Protein AF-A0A8T7M3X2-F1 (afdb_monomer_lite)

Radius of gyration: 18.72 Å; chains: 1; bounding box: 53×48×44 Å

Secondary structure (DSSP, 8-state):
----------------TTSS-TT-EEETTTTEEE-HHHHHHHHHTTTHHHH-SB-S--EEEE-TTT--EEEEEEETTEEEEE-TT-TT-S------------

Foldseek 3Di:
DDDDDDDDDDDDPDDPPDDPAVAWDADPVQREIDGDPRSVCLVVPVHCVAFNAWNDYWDWDQDPVPRDIWTWTHTPHFIATADPVPVPDGTDPRPPPPDPDD

Sequence (102 aa):
MSEAKRTAGHGAFNHFDNLYYPGAVYFPETGHNLRNSFKAYWEANGGLSIYGYPISEEFYEVNPDDGNNYVVQYFERARFEWHPENSGTPCLEMDCYVRRDG

Organism: NCBI:txid3003348

pLDDT: mean 71.7, std 22.45, range [32.69, 96.5]

Structure (mmCIF, N/CA/C/O backbone):
data_AF-A0A8T7M3X2-F1
#
_entry.id   AF-A0A8T7M3X2-F1
#
loop_
_atom_site.group_PDB
_atom_site.id
_atom_site.type_symbol
_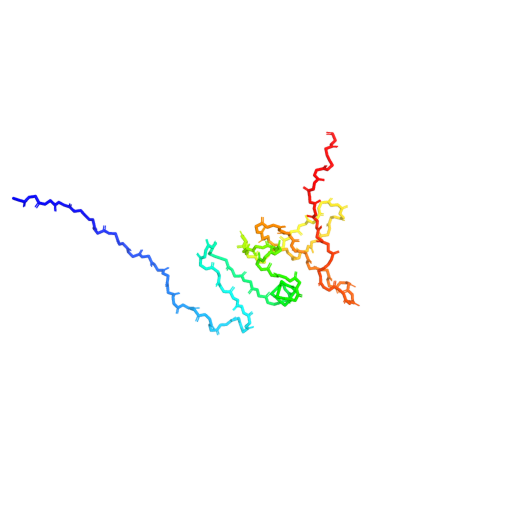atom_site.label_atom_id
_atom_site.label_alt_id
_atom_site.label_comp_id
_atom_site.label_asym_id
_atom_site.label_entity_id
_atom_site.label_seq_id
_atom_site.pdbx_PDB_ins_code
_atom_site.Cartn_x
_atom_site.Cartn_y
_atom_site.Cartn_z
_atom_site.occupancy
_atom_site.B_iso_or_equiv
_atom_site.auth_seq_id
_atom_site.auth_comp_id
_atom_site.auth_asym_id
_atom_site.auth_atom_id
_atom_site.pdbx_PDB_model_num
ATOM 1 N N . MET A 1 1 ? -27.745 35.397 31.113 1.00 38.09 1 MET A N 1
ATOM 2 C CA . MET A 1 1 ? -27.588 33.957 30.822 1.00 38.09 1 MET A CA 1
ATOM 3 C C . MET A 1 1 ? -26.617 33.899 29.647 1.00 38.09 1 MET A C 1
ATOM 5 O O . MET A 1 1 ? -26.964 34.445 28.612 1.00 38.09 1 MET A O 1
ATOM 9 N N . SER A 1 2 ? -25.301 33.767 29.878 1.00 32.97 2 SER A N 1
ATOM 10 C CA . SER A 1 2 ? -24.536 32.492 29.794 1.00 32.97 2 SER A CA 1
ATOM 11 C C . SER A 1 2 ? -24.947 31.687 28.541 1.00 32.97 2 SER A C 1
ATOM 13 O O . SER A 1 2 ? -26.133 31.465 28.345 1.00 32.97 2 SER A O 1
ATOM 15 N N . GLU A 1 3 ? -24.092 31.282 27.600 1.00 34.44 3 GLU A N 1
ATOM 16 C CA . GLU A 1 3 ? -22.631 31.207 27.490 1.00 34.44 3 GLU A CA 1
ATOM 17 C C . GLU A 1 3 ? -22.232 31.107 25.999 1.00 34.44 3 GLU A C 1
ATOM 19 O O . GLU A 1 3 ? -23.018 30.697 25.148 1.00 34.44 3 GLU A O 1
ATOM 24 N N . ALA A 1 4 ? -20.985 31.490 25.707 1.00 36.16 4 ALA A N 1
ATOM 25 C CA . ALA A 1 4 ? -20.268 31.300 24.442 1.00 36.16 4 ALA A CA 1
ATOM 26 C C . ALA A 1 4 ? -20.073 29.801 24.114 1.00 36.16 4 ALA A C 1
ATOM 28 O O . ALA A 1 4 ? -20.073 28.978 25.022 1.00 36.16 4 ALA A O 1
ATOM 29 N N . LYS A 1 5 ? -19.851 29.361 22.864 1.00 36.72 5 LYS A N 1
ATOM 30 C CA . LYS A 1 5 ? -18.549 29.192 22.146 1.00 36.72 5 LYS A CA 1
ATOM 31 C C . LYS A 1 5 ? -18.789 27.934 21.260 1.00 36.72 5 LYS A C 1
ATOM 33 O O . LYS A 1 5 ? -19.311 26.969 21.791 1.00 36.72 5 LYS A O 1
ATOM 38 N N . ARG A 1 6 ? -18.486 27.772 19.968 1.00 33.84 6 ARG A N 1
ATOM 39 C CA . ARG A 1 6 ? -17.473 28.298 19.044 1.00 33.84 6 ARG A CA 1
ATOM 40 C C . ARG A 1 6 ? -17.985 28.115 17.607 1.00 33.84 6 ARG A C 1
ATOM 42 O O . ARG A 1 6 ? -18.447 27.033 17.262 1.00 33.84 6 ARG A O 1
ATOM 49 N N . THR A 1 7 ? -17.775 29.117 16.765 1.00 44.28 7 THR A N 1
ATOM 50 C CA . THR A 1 7 ? -17.634 28.924 15.320 1.00 44.28 7 THR A CA 1
ATOM 51 C C . THR A 1 7 ? -16.205 28.453 15.050 1.00 44.28 7 THR A C 1
ATOM 53 O O . THR A 1 7 ? -15.250 29.135 15.413 1.00 44.28 7 THR A O 1
ATOM 56 N N . ALA A 1 8 ? -16.064 27.296 14.419 1.00 40.38 8 ALA A N 1
ATOM 57 C CA . ALA A 1 8 ? -14.941 26.907 13.571 1.00 40.38 8 ALA A CA 1
ATOM 58 C C . ALA A 1 8 ? -15.616 26.120 12.441 1.00 40.38 8 ALA A C 1
ATOM 60 O O . ALA A 1 8 ? -16.404 25.229 12.720 1.00 40.38 8 ALA A O 1
ATOM 61 N N . GLY A 1 9 ? -15.510 26.456 11.167 1.00 32.69 9 GLY A N 1
ATOM 62 C CA . GLY A 1 9 ? -14.399 27.035 10.431 1.00 32.69 9 GLY A CA 1
ATOM 63 C C . GLY A 1 9 ? -14.365 26.220 9.139 1.00 32.69 9 GLY A C 1
ATOM 64 O O . GLY A 1 9 ? -14.541 25.007 9.185 1.00 32.69 9 GLY A O 1
ATOM 65 N N . HIS A 1 10 ? -14.244 26.874 7.989 1.00 43.22 10 HIS A N 1
ATOM 66 C CA . HIS A 1 10 ? -14.134 26.198 6.699 1.00 43.22 10 HIS A CA 1
ATOM 67 C C . HIS A 1 10 ? -13.038 25.119 6.753 1.00 43.22 10 HIS A C 1
ATOM 69 O O . HIS A 1 10 ? -11.866 25.444 6.920 1.00 43.22 10 HIS A O 1
ATOM 75 N N . GLY A 1 11 ? -13.426 23.854 6.608 1.00 36.56 11 GLY A N 1
ATOM 76 C CA . GLY A 1 11 ? -12.533 22.722 6.396 1.00 36.56 11 GLY A CA 1
ATOM 77 C C . GLY A 1 11 ? -12.990 22.015 5.135 1.00 36.56 11 GLY A C 1
ATOM 78 O O . GLY A 1 11 ? -13.924 21.221 5.165 1.00 36.56 11 GLY A O 1
ATOM 79 N N . ALA A 1 12 ? -12.394 22.398 4.013 1.00 41.06 12 ALA A N 1
ATOM 80 C CA . ALA A 1 12 ? -12.618 21.789 2.720 1.00 41.06 12 ALA A CA 1
ATOM 81 C C . ALA A 1 12 ? -12.221 20.307 2.762 1.00 41.06 12 ALA A C 1
ATOM 83 O O . ALA A 1 12 ? -11.054 19.973 2.610 1.00 41.06 12 ALA A O 1
ATOM 84 N N . PHE A 1 13 ? -13.200 19.425 2.914 1.00 47.94 13 PHE A N 1
ATOM 85 C CA . PHE A 1 13 ? -13.084 18.033 2.493 1.00 47.94 13 PHE A CA 1
ATOM 86 C C . PHE A 1 13 ? -14.185 17.809 1.464 1.00 47.94 13 PHE A C 1
ATOM 88 O O . PHE A 1 13 ? -15.182 17.135 1.700 1.00 47.94 13 PHE A O 1
ATOM 95 N N . ASN A 1 14 ? -14.046 18.514 0.336 1.00 43.47 14 ASN A N 1
ATOM 96 C CA . ASN A 1 14 ? -14.822 18.229 -0.860 1.00 43.47 14 ASN A CA 1
ATOM 97 C C . ASN A 1 14 ? -14.577 16.761 -1.196 1.00 43.47 14 ASN A C 1
ATOM 99 O O . ASN A 1 14 ? -13.483 16.411 -1.629 1.00 43.47 14 ASN A O 1
ATOM 103 N N . HIS A 1 15 ? -15.550 15.909 -0.899 1.00 43.41 15 HIS A N 1
ATOM 104 C CA . HIS A 1 15 ? -16.453 15.263 -1.855 1.00 43.41 15 HIS A CA 1
ATOM 105 C C . HIS A 1 15 ? -15.994 15.198 -3.336 1.00 43.41 15 HIS A C 1
ATOM 107 O O . HIS A 1 15 ? -16.810 15.255 -4.248 1.00 43.41 15 HIS A O 1
ATOM 113 N N . PHE A 1 16 ? -14.694 15.047 -3.599 1.00 47.59 16 PHE A N 1
ATOM 114 C CA . PHE A 1 16 ? -14.155 14.404 -4.801 1.00 47.59 16 PHE A CA 1
ATOM 115 C C . PHE A 1 16 ? -14.001 12.899 -4.545 1.00 47.59 16 PHE A C 1
ATOM 117 O O . PHE A 1 16 ? -13.084 12.259 -5.058 1.00 47.59 16 PHE A O 1
ATOM 124 N N . ASP A 1 17 ? -14.900 12.344 -3.728 1.00 48.00 17 ASP A N 1
ATOM 125 C CA . ASP A 1 17 ? -15.080 10.917 -3.546 1.00 48.00 17 ASP A CA 1
ATOM 126 C C . ASP A 1 17 ? -15.169 10.249 -4.925 1.00 48.00 17 ASP A C 1
ATOM 128 O O . ASP A 1 17 ? -16.146 10.384 -5.660 1.00 48.00 17 ASP A O 1
ATOM 132 N N . ASN A 1 18 ? -14.137 9.476 -5.248 1.00 49.97 18 ASN A N 1
ATOM 133 C CA . ASN A 1 18 ? -14.265 8.283 -6.075 1.00 49.97 18 ASN A CA 1
ATOM 134 C C . ASN A 1 18 ? -14.467 8.428 -7.601 1.00 49.97 18 ASN A C 1
ATOM 136 O O . ASN A 1 18 ? -14.843 7.450 -8.244 1.00 49.97 18 ASN A O 1
ATOM 140 N N . LEU A 1 19 ? -14.182 9.576 -8.231 1.00 48.81 19 LEU A N 1
ATOM 141 C CA . LEU A 1 19 ? -14.370 9.727 -9.693 1.00 48.81 19 LEU A CA 1
ATOM 142 C C . LEU A 1 19 ? -13.118 9.552 -10.576 1.00 48.81 19 LEU A C 1
ATOM 144 O O . LEU A 1 19 ? -13.236 9.668 -11.794 1.00 48.81 19 LEU A O 1
ATOM 148 N N . TYR A 1 20 ? -11.935 9.233 -10.032 1.00 54.75 20 TYR A N 1
ATOM 149 C CA . TYR A 1 20 ? -10.756 8.990 -10.887 1.00 54.75 20 TYR A CA 1
ATOM 150 C C . TYR A 1 20 ? -9.694 8.035 -10.311 1.00 54.75 20 TYR A C 1
ATOM 152 O O . TYR A 1 20 ? -8.509 8.224 -10.531 1.00 54.75 20 TYR A O 1
ATOM 160 N N . TYR A 1 21 ? -10.092 6.989 -9.587 1.00 55.09 21 TYR A N 1
ATOM 161 C CA . TYR A 1 21 ? -9.257 5.786 -9.430 1.00 55.09 21 TYR A CA 1
ATOM 162 C C . TYR A 1 21 ? -10.182 4.567 -9.380 1.00 55.09 21 TYR A C 1
ATOM 164 O O . TYR A 1 21 ? -10.519 4.106 -8.288 1.00 55.09 21 TYR A O 1
ATOM 172 N N . PRO A 1 22 ? -10.668 4.070 -10.536 1.00 61.31 22 PRO A N 1
ATOM 173 C CA . PRO A 1 22 ? -11.488 2.865 -10.558 1.00 61.31 22 PRO A CA 1
ATOM 174 C C . PRO A 1 22 ? -10.736 1.735 -9.843 1.00 61.31 22 PRO A C 1
ATOM 176 O O . PRO A 1 22 ? -9.662 1.326 -10.274 1.00 61.31 22 PRO A O 1
ATOM 179 N N . GLY A 1 23 ? -11.289 1.270 -8.720 1.00 75.94 23 GLY A N 1
ATOM 180 C CA . GLY A 1 23 ? -10.694 0.213 -7.903 1.00 75.94 23 GLY A CA 1
ATOM 181 C C . GLY A 1 23 ? -9.921 0.668 -6.660 1.00 75.94 23 GLY A C 1
ATOM 182 O O . GLY A 1 23 ? -9.322 -0.193 -6.027 1.00 75.94 23 GLY A O 1
ATOM 183 N N . ALA A 1 24 ? -9.927 1.947 -6.273 1.00 86.19 24 ALA A N 1
ATOM 184 C CA . ALA A 1 24 ? -9.411 2.373 -4.965 1.00 86.19 24 ALA A CA 1
ATOM 185 C C . ALA A 1 24 ? -10.450 2.187 -3.839 1.00 86.19 24 ALA A C 1
ATOM 187 O O . ALA A 1 24 ? -11.651 2.355 -4.052 1.00 86.19 24 ALA A O 1
ATOM 188 N N . VAL A 1 25 ? -9.982 1.860 -2.633 1.00 90.88 25 VAL A N 1
ATOM 189 C CA . VAL A 1 25 ? -10.776 1.791 -1.396 1.00 90.88 25 VAL A CA 1
ATOM 190 C C . VAL A 1 25 ? -10.188 2.770 -0.392 1.00 90.88 25 VAL A C 1
ATOM 192 O O . VAL A 1 25 ? -8.995 2.712 -0.102 1.00 90.88 25 VAL A O 1
ATOM 195 N N . TYR A 1 26 ? -11.027 3.659 0.132 1.00 92.00 26 TYR A N 1
ATOM 196 C CA . TYR A 1 26 ? -10.658 4.600 1.184 1.00 92.00 26 TYR A CA 1
ATOM 197 C C . TYR A 1 26 ? -11.015 4.034 2.560 1.00 92.00 26 TYR A C 1
ATOM 199 O O . TYR A 1 26 ? -12.134 3.554 2.755 1.00 92.00 26 TYR A O 1
ATOM 207 N N . PHE A 1 27 ? -10.081 4.128 3.505 1.00 92.25 27 PHE A N 1
ATOM 208 C CA . PHE A 1 27 ? -10.255 3.693 4.888 1.00 92.25 27 PHE A CA 1
ATOM 209 C C . PHE A 1 27 ? -10.328 4.911 5.817 1.00 92.25 27 PHE A C 1
ATOM 211 O O . PHE A 1 27 ? -9.290 5.517 6.102 1.00 92.25 27 PHE A O 1
ATOM 218 N N . PRO A 1 28 ? -11.523 5.308 6.298 1.00 92.44 28 PRO A N 1
ATOM 219 C CA . PRO A 1 28 ? -11.668 6.466 7.181 1.00 92.44 28 PRO A CA 1
ATOM 220 C C . PRO A 1 28 ? -10.990 6.279 8.547 1.00 92.44 28 PRO A C 1
ATOM 222 O O . PRO A 1 28 ? -10.695 7.269 9.211 1.00 92.44 28 PRO A O 1
ATOM 225 N N . GLU A 1 29 ? -10.732 5.038 8.968 1.00 93.31 29 GLU A N 1
ATOM 226 C CA . GLU A 1 29 ? -10.063 4.700 10.229 1.00 93.31 29 GLU A CA 1
ATOM 227 C C . GLU A 1 29 ? -8.638 5.254 10.296 1.00 93.31 29 GLU A C 1
ATOM 229 O O . GLU A 1 29 ? -8.188 5.676 11.361 1.00 93.31 29 GLU A O 1
ATOM 234 N N . THR A 1 30 ? -7.939 5.264 9.161 1.00 95.38 30 THR A N 1
ATOM 235 C CA . THR A 1 30 ? -6.553 5.735 9.057 1.00 95.38 30 THR A CA 1
ATOM 236 C C . THR A 1 30 ? -6.402 6.926 8.116 1.00 95.38 30 THR A C 1
ATOM 238 O O . THR A 1 30 ? -5.381 7.605 8.146 1.00 95.38 30 THR A O 1
ATOM 241 N N . GLY A 1 31 ? -7.423 7.227 7.313 1.00 92.88 31 GLY A N 1
ATOM 242 C CA . GLY A 1 31 ? -7.411 8.324 6.354 1.00 92.88 31 GLY A CA 1
ATOM 243 C C . GLY A 1 31 ? -6.620 8.029 5.079 1.00 92.88 31 GLY A C 1
ATOM 244 O O . GLY A 1 31 ? -6.212 8.977 4.408 1.00 92.88 31 GLY A O 1
ATOM 245 N N . HIS A 1 32 ? -6.415 6.753 4.738 1.00 94.00 32 HIS A N 1
ATOM 246 C CA . HIS A 1 32 ? -5.572 6.325 3.617 1.00 94.00 32 HIS A CA 1
ATOM 247 C C . HIS A 1 32 ? -6.317 5.489 2.578 1.00 94.00 32 HIS A C 1
ATOM 249 O O . HIS A 1 32 ? -7.334 4.851 2.866 1.00 94.00 32 HIS A O 1
ATOM 255 N N . ASN A 1 33 ? -5.788 5.481 1.354 1.00 92.25 33 ASN A N 1
ATOM 256 C CA . ASN A 1 33 ? -6.337 4.724 0.236 1.00 92.25 33 ASN A CA 1
ATOM 257 C C . ASN A 1 33 ? -5.521 3.465 -0.052 1.00 92.25 33 ASN A C 1
ATOM 259 O O . ASN A 1 33 ? -4.298 3.458 0.035 1.00 92.25 33 ASN A O 1
ATOM 263 N N . LEU A 1 34 ? -6.202 2.414 -0.493 1.00 91.94 34 LEU A N 1
ATOM 264 C CA . LEU A 1 34 ? -5.597 1.200 -1.025 1.00 91.94 34 LEU A CA 1
ATOM 265 C C . LEU A 1 34 ? -6.109 0.962 -2.442 1.00 91.94 34 LEU A C 1
ATOM 267 O O . LEU A 1 34 ? -7.319 0.967 -2.674 1.00 91.94 34 LEU A O 1
ATOM 271 N N . ARG A 1 35 ? -5.210 0.752 -3.405 1.00 89.50 35 A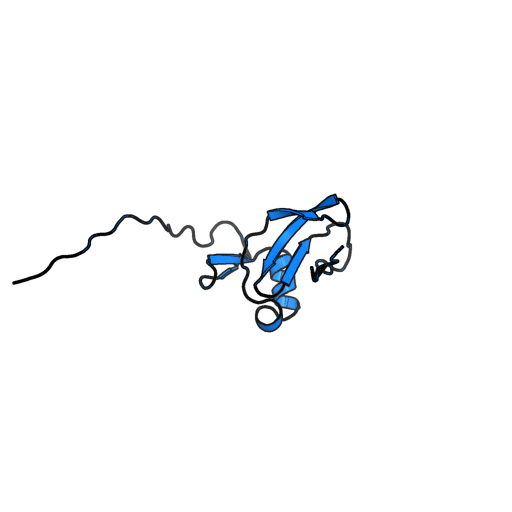RG A N 1
ATOM 272 C CA . ARG A 1 35 ? -5.574 0.653 -4.826 1.00 89.50 35 ARG A CA 1
ATOM 273 C C . ARG A 1 35 ? -4.683 -0.328 -5.589 1.00 89.50 35 ARG A C 1
ATOM 275 O O . ARG A 1 35 ? -3.782 -0.940 -5.023 1.00 89.50 35 ARG A O 1
ATOM 282 N N . ASN A 1 36 ? -4.983 -0.490 -6.879 1.00 85.00 36 ASN A N 1
ATOM 283 C CA . ASN A 1 36 ? -4.167 -1.226 -7.848 1.00 85.00 36 ASN A CA 1
ATOM 284 C C . ASN A 1 36 ? -3.770 -2.641 -7.370 1.00 85.00 36 ASN A C 1
ATOM 286 O O . ASN A 1 36 ? -4.572 -3.360 -6.767 1.00 85.00 36 ASN A O 1
ATOM 290 N N . SER A 1 37 ? -2.537 -3.055 -7.670 1.00 84.56 37 SER A N 1
ATOM 291 C CA . SER A 1 37 ? -1.999 -4.369 -7.328 1.00 84.56 37 SER A CA 1
ATOM 292 C C . SER A 1 37 ? -1.926 -4.609 -5.821 1.00 84.56 37 SER A C 1
ATOM 294 O O . SER A 1 37 ? -2.140 -5.736 -5.384 1.00 84.56 37 SER A O 1
ATOM 296 N N . PHE A 1 38 ? -1.685 -3.569 -5.018 1.00 87.44 38 PHE A N 1
ATOM 297 C CA . PHE A 1 38 ? -1.625 -3.696 -3.561 1.00 87.44 38 PHE A CA 1
ATOM 298 C C . PHE A 1 38 ? -2.985 -4.031 -2.967 1.00 87.44 38 PHE A C 1
ATOM 300 O O . PHE A 1 38 ? -3.075 -4.913 -2.117 1.00 87.44 38 PHE A O 1
ATOM 307 N N . LYS A 1 39 ? -4.061 -3.420 -3.475 1.00 89.19 39 LYS A N 1
ATOM 308 C CA . LYS A 1 39 ? -5.425 -3.820 -3.120 1.00 89.19 39 LYS A CA 1
ATOM 309 C C . LYS A 1 39 ? -5.700 -5.270 -3.497 1.00 89.19 39 LYS A C 1
ATOM 311 O O . LYS A 1 39 ? -6.163 -6.031 -2.654 1.00 89.19 39 LYS A O 1
ATOM 316 N N . ALA A 1 40 ? -5.415 -5.648 -4.744 1.00 86.50 40 ALA A N 1
ATOM 317 C CA . ALA A 1 40 ? -5.679 -7.003 -5.221 1.00 86.50 40 ALA A CA 1
ATOM 318 C C . ALA A 1 40 ? -4.943 -8.053 -4.372 1.00 86.50 40 ALA A C 1
ATOM 320 O O . ALA A 1 40 ? -5.529 -9.066 -3.995 1.00 86.50 40 ALA A O 1
ATOM 321 N N . TYR A 1 41 ? -3.685 -7.782 -4.014 1.00 86.44 41 TYR A N 1
ATOM 322 C CA . TYR A 1 41 ? -2.898 -8.656 -3.153 1.00 86.44 41 TYR A CA 1
ATOM 323 C C . TYR A 1 41 ? -3.421 -8.690 -1.712 1.00 86.44 41 TYR A C 1
ATOM 325 O O . TYR A 1 41 ? -3.593 -9.774 -1.154 1.00 86.44 41 TYR A O 1
ATOM 333 N N . TRP A 1 42 ? -3.724 -7.531 -1.122 1.00 90.19 42 TRP A N 1
ATOM 334 C CA . TRP A 1 42 ? -4.298 -7.432 0.222 1.00 90.19 42 TRP A CA 1
ATOM 335 C C . TRP A 1 42 ? -5.592 -8.246 0.321 1.00 90.19 42 TRP A C 1
ATOM 337 O O . TRP A 1 42 ? -5.724 -9.076 1.216 1.00 90.19 42 TRP A O 1
ATOM 347 N N . GLU A 1 43 ? -6.511 -8.084 -0.636 1.00 89.81 43 GLU A N 1
ATOM 348 C CA . GLU A 1 43 ? -7.787 -8.811 -0.675 1.00 89.81 43 GLU A CA 1
ATOM 349 C C . GLU A 1 43 ? -7.589 -10.323 -0.845 1.00 89.81 43 GLU A C 1
ATOM 351 O O . GLU A 1 43 ? -8.277 -11.109 -0.193 1.00 89.81 43 GLU A O 1
ATOM 356 N N . ALA A 1 44 ? -6.633 -10.741 -1.680 1.00 86.69 44 ALA A N 1
ATOM 357 C CA . ALA A 1 44 ? -6.368 -12.152 -1.948 1.00 86.69 44 ALA A CA 1
ATOM 358 C C . ALA A 1 44 ? -5.649 -12.884 -0.797 1.00 86.69 44 ALA A C 1
ATOM 360 O O . ALA A 1 44 ? -5.790 -14.100 -0.680 1.00 86.69 44 ALA A O 1
ATOM 361 N N . ASN A 1 45 ? -4.907 -12.174 0.063 1.00 85.25 45 ASN A N 1
ATOM 362 C CA . ASN A 1 45 ? -4.007 -12.777 1.059 1.00 85.25 45 ASN A CA 1
ATOM 363 C C . ASN A 1 45 ? -4.418 -12.501 2.521 1.00 85.25 45 ASN A C 1
ATOM 365 O O . ASN A 1 45 ? -3.585 -12.450 3.423 1.00 85.25 45 ASN A O 1
ATOM 369 N N . GLY A 1 46 ? -5.722 -12.347 2.775 1.00 88.44 46 GLY A N 1
ATOM 370 C CA . GLY A 1 46 ? -6.302 -12.264 4.128 1.00 88.44 46 GLY A CA 1
ATOM 371 C C . GLY A 1 46 ? -6.619 -10.850 4.626 1.00 88.44 46 GLY A C 1
ATOM 372 O O . GLY A 1 46 ? -7.263 -10.693 5.670 1.00 88.44 46 GLY A O 1
ATOM 373 N N . GLY A 1 47 ? -6.228 -9.830 3.864 1.00 92.25 47 GLY A N 1
ATOM 374 C CA . GLY A 1 47 ? -6.623 -8.439 4.040 1.00 92.25 47 GLY A CA 1
ATOM 375 C C . GLY A 1 47 ? -6.447 -7.919 5.458 1.00 92.25 47 GLY A C 1
ATOM 376 O O . GLY A 1 47 ? -5.382 -8.057 6.063 1.00 92.25 47 GLY A O 1
ATOM 377 N N . LEU A 1 48 ? -7.519 -7.337 5.998 1.00 93.19 48 LEU A N 1
ATOM 378 C CA . LEU A 1 48 ? -7.510 -6.632 7.280 1.00 93.19 48 LEU A CA 1
ATOM 379 C C . LEU A 1 48 ? -6.979 -7.501 8.424 1.00 93.19 48 LEU A C 1
ATOM 381 O O . LEU A 1 48 ? -6.226 -7.018 9.264 1.00 93.19 48 LEU A O 1
ATOM 385 N N . SER A 1 49 ? -7.347 -8.783 8.437 1.00 93.38 49 SER A N 1
ATOM 386 C CA . SER A 1 49 ? -6.966 -9.712 9.505 1.00 93.38 49 SER A CA 1
ATOM 387 C C . SER A 1 49 ? -5.459 -9.972 9.587 1.00 93.38 49 SER A C 1
ATOM 389 O O . SER A 1 49 ? -4.953 -10.237 10.675 1.00 93.38 49 SER A O 1
ATOM 391 N N . ILE A 1 50 ? -4.749 -9.868 8.460 1.00 91.00 50 ILE A N 1
ATOM 392 C CA . ILE A 1 50 ? -3.317 -10.167 8.364 1.00 91.00 50 ILE A CA 1
ATOM 393 C C . ILE A 1 50 ? -2.500 -8.876 8.332 1.00 91.00 50 ILE A C 1
ATOM 395 O O . ILE A 1 50 ? -1.572 -8.709 9.120 1.00 91.00 50 ILE A O 1
ATOM 399 N N . TYR A 1 51 ? -2.864 -7.943 7.455 1.00 91.94 51 TYR A N 1
ATOM 400 C CA . TYR A 1 51 ? -2.055 -6.761 7.153 1.00 91.94 51 TYR A CA 1
ATOM 401 C C . TYR A 1 51 ? -2.516 -5.505 7.892 1.00 91.94 51 TYR A C 1
ATOM 403 O O . TYR A 1 51 ? -1.717 -4.607 8.147 1.00 91.94 51 TYR A O 1
ATOM 411 N N . GLY A 1 52 ? -3.786 -5.452 8.294 1.00 94.50 52 GLY A N 1
ATOM 412 C CA . GLY A 1 52 ? -4.383 -4.246 8.851 1.00 94.50 52 GLY A CA 1
ATOM 413 C C . GLY A 1 52 ? -4.771 -3.202 7.816 1.00 94.50 52 GLY A C 1
ATOM 414 O O . GLY A 1 52 ? -4.780 -3.461 6.608 1.00 94.50 52 GLY A O 1
ATOM 415 N N . TYR A 1 53 ? -5.109 -2.022 8.326 1.00 95.44 53 TYR A N 1
ATOM 416 C CA . TYR A 1 53 ? -5.409 -0.854 7.506 1.00 95.44 53 TYR A CA 1
ATOM 417 C C . TYR A 1 53 ? -4.138 -0.265 6.874 1.00 95.44 53 TYR A C 1
ATOM 419 O O . TYR A 1 53 ? -3.057 -0.372 7.462 1.00 95.44 53 TYR A O 1
ATOM 427 N N . PRO A 1 54 ? -4.237 0.371 5.692 1.00 95.75 54 PRO A N 1
ATOM 428 C CA . PRO A 1 54 ? -3.142 1.178 5.166 1.00 95.75 54 PRO A CA 1
ATOM 429 C C . PRO A 1 54 ? -2.868 2.358 6.106 1.00 95.75 54 PRO A C 1
ATOM 431 O O . PRO A 1 54 ? -3.801 2.997 6.588 1.00 95.75 54 PRO A O 1
ATOM 434 N N . ILE A 1 55 ? -1.597 2.658 6.359 1.00 96.50 55 ILE A N 1
ATOM 435 C CA . ILE A 1 55 ? -1.142 3.807 7.169 1.00 96.50 55 ILE A CA 1
ATOM 436 C C . ILE A 1 55 ? -0.310 4.804 6.346 1.00 96.50 55 ILE A C 1
ATOM 438 O O . ILE A 1 55 ? 0.266 5.748 6.882 1.00 96.50 55 ILE A O 1
ATOM 442 N N . SER A 1 56 ? -0.219 4.573 5.037 1.00 95.06 56 SER A N 1
ATOM 443 C CA . SER A 1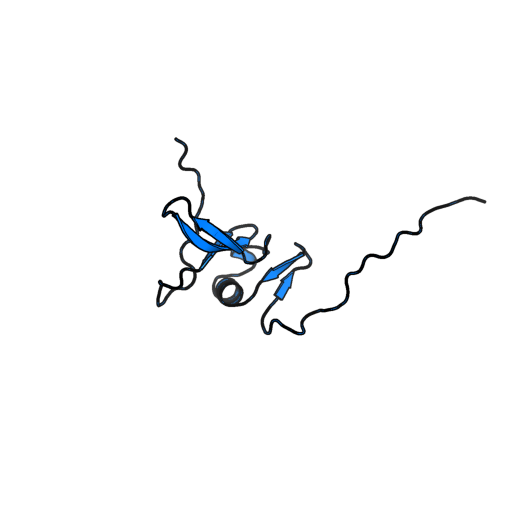 56 ? 0.364 5.485 4.060 1.00 95.06 56 SER A CA 1
ATOM 444 C C . SER A 1 56 ? -0.372 5.360 2.729 1.00 95.06 56 SER A C 1
ATOM 446 O O . SER A 1 56 ? -1.128 4.414 2.513 1.00 95.06 56 SER A O 1
ATOM 448 N N . GLU A 1 57 ? -0.105 6.284 1.810 1.00 93.00 57 GLU A N 1
ATOM 449 C CA . GLU A 1 57 ? -0.375 6.084 0.382 1.00 93.00 57 GLU A CA 1
ATOM 450 C C . GLU A 1 57 ? 0.748 5.245 -0.259 1.00 93.00 57 GLU A C 1
ATOM 452 O O . GLU A 1 57 ? 1.743 4.931 0.398 1.00 93.00 57 GLU A O 1
ATOM 457 N N . GLU A 1 58 ? 0.600 4.896 -1.536 1.00 89.38 58 GLU A N 1
ATOM 458 C CA . GLU A 1 58 ? 1.692 4.361 -2.360 1.00 89.38 58 GLU A CA 1
ATOM 459 C C . GLU A 1 58 ? 2.715 5.471 -2.669 1.00 89.38 58 GLU A C 1
ATOM 461 O O . GLU A 1 58 ? 2.336 6.535 -3.171 1.00 89.38 58 GLU A O 1
ATOM 466 N N . PHE A 1 59 ? 4.005 5.236 -2.423 1.00 90.81 59 PHE A N 1
ATOM 467 C CA . PHE A 1 59 ? 5.079 6.179 -2.761 1.00 90.81 59 PHE A CA 1
ATOM 468 C C . PHE A 1 59 ? 6.381 5.469 -3.139 1.00 90.81 59 PHE A C 1
ATOM 470 O O . PHE A 1 59 ? 6.518 4.272 -2.934 1.00 90.81 59 PHE A O 1
ATOM 477 N N . TYR A 1 60 ? 7.328 6.201 -3.725 1.00 90.81 60 TYR A N 1
ATOM 478 C CA . TYR A 1 60 ? 8.642 5.661 -4.071 1.00 90.81 60 TYR A CA 1
ATOM 479 C C . TYR A 1 60 ? 9.602 5.716 -2.879 1.00 90.81 60 TYR A C 1
ATOM 481 O O . TYR A 1 60 ? 9.771 6.783 -2.286 1.00 90.81 60 TYR A O 1
ATOM 489 N N . GLU A 1 61 ? 10.256 4.601 -2.572 1.00 89.31 61 GLU A N 1
ATOM 490 C CA . GLU A 1 61 ? 11.266 4.482 -1.519 1.00 89.31 61 GLU A CA 1
ATOM 491 C C . GLU A 1 61 ? 12.467 3.677 -2.029 1.00 89.31 61 GLU A C 1
ATOM 493 O O . GLU A 1 61 ? 12.308 2.693 -2.751 1.00 89.31 61 GLU A O 1
ATOM 498 N N . VAL A 1 62 ? 13.674 4.105 -1.652 1.00 87.75 62 VAL A N 1
ATOM 499 C CA . VAL A 1 62 ? 14.902 3.358 -1.943 1.00 87.75 62 VAL A CA 1
ATOM 500 C C . VAL A 1 62 ? 15.070 2.274 -0.889 1.00 87.75 62 VAL A C 1
ATOM 502 O O . VAL A 1 62 ? 15.191 2.597 0.295 1.00 87.75 62 VAL A O 1
ATOM 505 N N . ASN A 1 63 ? 15.108 1.013 -1.312 1.00 81.81 63 ASN A N 1
ATOM 506 C CA . ASN A 1 63 ? 15.404 -0.097 -0.421 1.00 81.81 63 ASN A CA 1
ATOM 507 C C . ASN A 1 63 ? 16.896 -0.029 -0.021 1.00 81.81 63 ASN A C 1
ATOM 509 O O . ASN A 1 63 ? 17.772 0.073 -0.885 1.00 81.81 63 ASN A O 1
ATOM 513 N N . PRO A 1 64 ? 17.212 -0.007 1.285 1.00 79.44 64 PRO A N 1
ATOM 514 C CA . PRO A 1 64 ? 18.585 0.129 1.762 1.00 79.44 64 PRO A CA 1
ATOM 515 C C . PRO A 1 64 ? 19.451 -1.117 1.527 1.00 79.44 64 PRO A C 1
ATOM 517 O O . PRO A 1 64 ? 20.677 -0.990 1.554 1.00 79.44 64 PRO A O 1
ATOM 520 N N . ASP A 1 65 ? 18.852 -2.291 1.310 1.00 79.50 65 ASP A N 1
ATOM 521 C CA . ASP A 1 65 ? 19.575 -3.555 1.153 1.00 79.50 65 ASP A CA 1
ATOM 522 C C . ASP A 1 65 ? 20.164 -3.719 -0.256 1.00 79.50 65 ASP A C 1
ATOM 524 O O . ASP A 1 65 ? 21.270 -4.247 -0.405 1.00 79.50 65 ASP A O 1
ATOM 528 N N . ASP A 1 66 ? 19.472 -3.225 -1.287 1.00 82.56 66 ASP A N 1
ATOM 529 C CA . ASP A 1 66 ? 19.909 -3.325 -2.685 1.00 82.56 66 ASP A CA 1
ATOM 530 C C . ASP A 1 66 ? 20.149 -1.968 -3.380 1.00 82.56 66 ASP A C 1
ATOM 532 O O . ASP A 1 66 ? 20.814 -1.912 -4.418 1.00 82.56 66 ASP A O 1
ATOM 536 N N . GLY A 1 67 ? 19.670 -0.866 -2.796 1.00 85.75 67 GLY A N 1
ATOM 537 C CA . GLY A 1 67 ? 19.780 0.487 -3.338 1.00 85.75 67 GLY A CA 1
ATOM 538 C C . GLY A 1 67 ? 18.799 0.807 -4.472 1.00 85.75 67 GLY A C 1
ATOM 539 O O . GLY A 1 67 ? 18.925 1.868 -5.092 1.00 85.75 67 GLY A O 1
ATOM 540 N N . ASN A 1 68 ? 17.837 -0.070 -4.761 1.00 85.00 68 ASN A N 1
ATOM 541 C CA . ASN A 1 68 ? 16.844 0.120 -5.814 1.00 85.00 68 ASN A CA 1
ATOM 542 C C . ASN A 1 68 ? 15.629 0.900 -5.305 1.00 85.00 68 ASN A C 1
ATOM 544 O O . ASN A 1 68 ? 15.322 0.919 -4.119 1.00 85.00 68 ASN A O 1
ATOM 548 N N . ASN A 1 69 ? 14.929 1.573 -6.218 1.00 87.25 69 ASN A N 1
ATOM 549 C CA . ASN A 1 69 ? 13.743 2.357 -5.890 1.00 87.25 69 ASN A CA 1
ATOM 550 C C . ASN A 1 69 ? 12.473 1.559 -6.197 1.00 87.25 69 ASN A C 1
ATOM 552 O O . ASN A 1 69 ? 12.209 1.254 -7.363 1.00 87.25 69 ASN A O 1
ATOM 556 N N . TYR A 1 70 ? 11.664 1.302 -5.174 1.00 87.44 70 TYR A N 1
ATOM 557 C CA . TYR A 1 70 ? 10.417 0.549 -5.276 1.00 87.44 70 TYR A CA 1
ATOM 558 C C . TYR A 1 70 ? 9.214 1.429 -4.969 1.00 87.44 70 TYR A C 1
ATOM 560 O O . TYR A 1 70 ? 9.319 2.442 -4.280 1.00 87.44 70 TYR A O 1
ATOM 568 N N . VAL A 1 71 ? 8.047 1.045 -5.491 1.00 89.19 71 VAL A N 1
ATOM 569 C CA . VAL A 1 71 ? 6.785 1.594 -4.982 1.00 89.19 71 VAL A CA 1
ATOM 570 C C . VAL A 1 71 ? 6.442 0.821 -3.723 1.00 89.19 71 VAL A C 1
ATOM 572 O O . VAL A 1 71 ? 6.359 -0.405 -3.767 1.00 89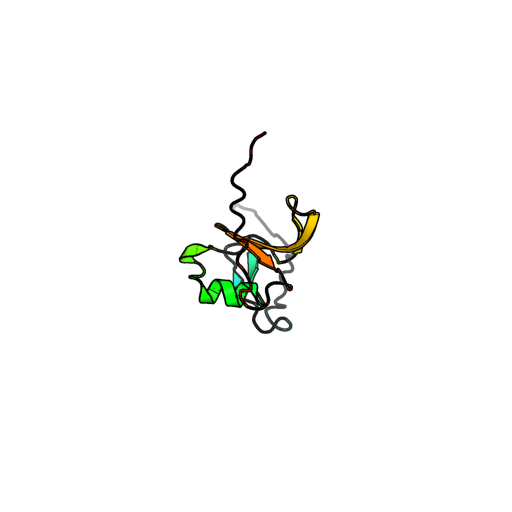.19 71 VAL A O 1
ATOM 575 N N . VAL A 1 72 ? 6.235 1.538 -2.628 1.00 90.81 72 VAL A N 1
ATOM 576 C CA . VAL A 1 72 ? 5.960 0.976 -1.313 1.00 90.81 72 VAL A CA 1
ATOM 577 C C . VAL A 1 72 ? 4.652 1.507 -0.752 1.00 90.81 72 VAL A C 1
ATOM 579 O O . VAL A 1 72 ? 4.232 2.626 -1.056 1.00 90.81 72 VAL A O 1
ATOM 582 N N . GLN A 1 73 ? 4.004 0.705 0.086 1.00 93.44 73 GLN A N 1
ATOM 583 C CA . GLN A 1 73 ? 2.907 1.153 0.935 1.00 93.44 73 GLN A CA 1
ATOM 584 C C . GLN A 1 73 ? 2.987 0.463 2.293 1.00 93.44 73 GLN A C 1
ATOM 586 O O . GLN A 1 73 ? 3.225 -0.744 2.390 1.00 93.44 73 GLN A O 1
ATOM 591 N N . TYR A 1 74 ? 2.761 1.241 3.346 1.00 93.31 74 TYR A N 1
ATOM 592 C CA . TYR A 1 74 ? 2.753 0.761 4.716 1.00 93.31 74 TYR A CA 1
ATOM 593 C C . TYR A 1 74 ? 1.330 0.466 5.182 1.00 93.31 74 TYR A C 1
ATOM 595 O O . TYR A 1 74 ? 0.383 1.212 4.919 1.00 93.31 74 TYR A O 1
ATOM 603 N N . PHE A 1 75 ? 1.213 -0.612 5.943 1.00 94.44 75 PHE A N 1
ATOM 604 C CA . PHE A 1 75 ? 0.018 -1.065 6.637 1.00 94.44 75 PHE A CA 1
ATOM 605 C C . PHE A 1 75 ? 0.338 -1.214 8.123 1.00 94.44 75 PHE A C 1
ATOM 607 O O . PHE A 1 75 ? 1.502 -1.284 8.515 1.00 94.44 75 PHE A O 1
ATOM 614 N N . GLU A 1 76 ? -0.687 -1.316 8.965 1.00 94.19 76 GLU A N 1
ATOM 615 C CA . GLU A 1 76 ? -0.499 -1.488 10.414 1.00 94.19 76 GLU A CA 1
ATOM 616 C C . GLU A 1 76 ? 0.408 -2.677 10.781 1.00 94.19 76 GLU A C 1
ATOM 618 O O . GLU A 1 76 ? 1.041 -2.663 11.836 1.00 94.19 76 GLU A O 1
ATOM 623 N N . ARG A 1 77 ? 0.433 -3.732 9.952 1.00 92.81 77 ARG A N 1
ATOM 624 C CA . ARG A 1 77 ? 1.145 -4.992 10.233 1.00 92.81 77 ARG A CA 1
ATOM 625 C C . ARG A 1 77 ? 2.035 -5.462 9.082 1.00 92.81 77 ARG A C 1
ATOM 627 O O . ARG A 1 77 ? 2.540 -6.581 9.136 1.00 92.81 77 ARG A O 1
ATOM 634 N N . ALA A 1 78 ? 2.202 -4.656 8.035 1.00 88.75 78 ALA A N 1
ATOM 635 C CA . ALA A 1 78 ? 2.979 -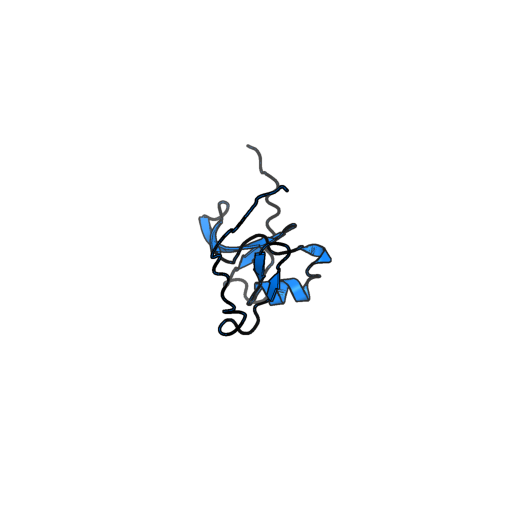5.045 6.864 1.00 88.75 78 ALA A CA 1
ATOM 636 C C . ALA A 1 78 ? 3.506 -3.850 6.072 1.00 88.75 78 ALA A C 1
ATOM 638 O O . ALA A 1 78 ? 2.982 -2.743 6.151 1.00 88.75 78 ALA A O 1
ATOM 639 N N . ARG A 1 79 ? 4.520 -4.121 5.258 1.00 90.19 79 ARG A N 1
ATOM 640 C CA . ARG A 1 79 ? 5.041 -3.241 4.217 1.00 90.19 79 ARG A CA 1
ATOM 641 C C . ARG A 1 79 ? 4.944 -4.005 2.906 1.00 90.19 79 ARG A C 1
ATOM 643 O O . ARG A 1 79 ? 5.367 -5.158 2.851 1.00 90.19 79 ARG A O 1
ATOM 650 N N . PHE A 1 80 ? 4.329 -3.403 1.898 1.00 88.75 80 PHE A N 1
ATOM 651 C CA . PHE A 1 80 ? 4.294 -3.965 0.552 1.00 88.75 80 PHE A CA 1
ATOM 652 C C . PHE A 1 80 ? 5.278 -3.216 -0.325 1.00 88.75 80 PHE A C 1
ATOM 654 O O . PHE A 1 80 ? 5.253 -1.988 -0.346 1.00 88.75 80 PHE A O 1
ATOM 661 N N . GLU A 1 81 ? 6.082 -3.966 -1.071 1.00 87.19 81 GLU A N 1
ATOM 662 C CA . GLU A 1 81 ? 6.937 -3.462 -2.141 1.00 87.19 81 GLU A CA 1
ATOM 663 C C . GLU A 1 81 ? 6.477 -4.010 -3.496 1.00 87.19 81 GLU A C 1
ATOM 665 O O . GLU A 1 81 ? 6.050 -5.165 -3.628 1.00 87.19 81 GLU A O 1
ATOM 670 N N . TRP A 1 82 ? 6.537 -3.163 -4.520 1.00 82.44 82 TRP A N 1
ATOM 671 C CA . TRP A 1 82 ? 6.234 -3.535 -5.896 1.00 82.44 82 TRP A CA 1
ATOM 672 C C . TRP A 1 82 ? 7.513 -3.817 -6.690 1.00 82.44 82 TRP A C 1
ATOM 674 O O . TRP A 1 82 ? 8.231 -2.887 -7.057 1.00 82.44 82 TRP A O 1
ATOM 684 N N . HIS A 1 83 ? 7.708 -5.090 -7.039 1.00 78.44 83 HIS A N 1
ATOM 685 C CA . HIS A 1 83 ? 8.812 -5.589 -7.866 1.00 78.44 83 HIS A CA 1
ATOM 686 C C . HIS A 1 83 ? 8.290 -5.984 -9.257 1.00 78.44 83 HIS A C 1
ATOM 688 O O . HIS A 1 83 ? 7.789 -7.103 -9.426 1.00 78.44 83 HIS A O 1
ATOM 694 N N . PRO A 1 84 ? 8.336 -5.093 -10.265 1.00 64.75 84 PRO A N 1
ATOM 695 C CA . PRO A 1 84 ? 7.830 -5.387 -11.609 1.00 64.75 84 PRO A CA 1
ATOM 696 C C . PRO A 1 84 ? 8.587 -6.527 -12.313 1.00 64.75 84 PRO A C 1
ATOM 698 O O . PRO A 1 84 ? 8.043 -7.147 -13.226 1.00 64.75 84 PRO A O 1
ATOM 701 N N . GLU A 1 85 ? 9.820 -6.823 -11.899 1.00 64.56 85 GLU A N 1
ATOM 702 C CA . GLU A 1 85 ? 10.652 -7.916 -12.408 1.00 64.56 85 GLU A CA 1
ATOM 703 C C . GLU A 1 85 ? 10.175 -9.313 -11.975 1.00 64.56 85 GLU A C 1
ATOM 705 O O . GLU A 1 85 ? 10.429 -10.299 -12.677 1.00 64.56 85 GLU A O 1
ATOM 710 N N . ASN A 1 86 ? 9.412 -9.414 -10.883 1.00 59.03 86 ASN A N 1
ATOM 711 C CA . ASN A 1 86 ? 8.898 -10.684 -10.377 1.00 59.03 86 ASN A CA 1
ATOM 712 C C . ASN A 1 86 ? 7.648 -11.109 -11.165 1.00 59.03 86 ASN A C 1
ATOM 714 O O . ASN A 1 86 ? 6.502 -10.932 -10.751 1.00 59.03 86 ASN A O 1
ATOM 718 N N . SER A 1 87 ? 7.895 -11.697 -12.339 1.00 45.78 87 SER A N 1
ATOM 719 C CA . SER A 1 87 ? 6.903 -12.200 -13.301 1.00 45.78 87 SER A CA 1
ATOM 720 C C . SER A 1 87 ? 6.120 -13.419 -12.776 1.00 45.78 87 SER A C 1
ATOM 722 O O . SER A 1 87 ? 6.249 -14.521 -13.304 1.00 45.78 87 SER A O 1
ATOM 724 N N . GLY A 1 88 ? 5.308 -13.251 -11.729 1.00 45.00 88 GLY A N 1
ATOM 725 C CA . GLY A 1 88 ? 4.398 -14.306 -11.261 1.00 45.00 88 GLY A CA 1
ATOM 726 C C . GLY A 1 88 ? 3.902 -14.185 -9.824 1.00 45.00 88 GLY A C 1
ATOM 727 O O . GLY A 1 88 ? 2.852 -14.745 -9.516 1.00 45.00 88 GLY A O 1
ATOM 728 N N . THR A 1 89 ? 4.588 -13.416 -8.975 1.00 46.03 89 THR A N 1
ATOM 729 C CA . THR A 1 89 ? 4.164 -13.187 -7.586 1.00 46.03 89 THR A CA 1
ATOM 730 C C . THR A 1 89 ? 4.339 -11.712 -7.240 1.00 46.03 89 THR A C 1
ATOM 732 O O . THR A 1 89 ? 5.339 -11.331 -6.631 1.00 46.03 89 THR A O 1
ATOM 735 N N . PRO A 1 90 ? 3.404 -10.847 -7.667 1.00 48.41 90 PRO A N 1
ATOM 736 C CA . PRO A 1 90 ? 3.404 -9.479 -7.194 1.00 48.41 90 PRO A CA 1
ATOM 737 C C . PRO A 1 90 ? 3.133 -9.514 -5.687 1.00 48.41 90 PRO A C 1
ATOM 739 O O . PRO A 1 90 ? 2.095 -10.024 -5.270 1.00 48.41 90 PRO A O 1
ATOM 742 N N . CYS A 1 91 ? 4.091 -8.997 -4.917 1.00 53.25 91 CYS A N 1
ATOM 743 C CA . CYS A 1 91 ? 4.193 -9.015 -3.453 1.00 53.25 91 CYS A CA 1
ATOM 744 C C . CYS A 1 91 ? 4.678 -10.346 -2.849 1.00 53.25 91 CYS A C 1
ATOM 746 O O . CYS A 1 91 ? 3.894 -11.133 -2.335 1.00 53.25 91 CYS A O 1
ATOM 748 N N . LEU A 1 92 ? 5.995 -10.552 -2.820 1.00 48.50 92 LEU A N 1
ATOM 749 C CA . LEU A 1 92 ? 6.670 -11.337 -1.778 1.00 48.50 92 LEU A CA 1
ATOM 750 C C . LEU A 1 92 ? 8.061 -10.744 -1.515 1.00 48.50 92 LEU A C 1
ATOM 752 O O . LEU A 1 92 ? 9.066 -11.436 -1.596 1.00 48.50 92 LEU A O 1
ATOM 756 N N . GLU A 1 93 ? 8.109 -9.467 -1.160 1.00 51.88 93 GLU A N 1
ATOM 757 C CA . GLU A 1 93 ? 9.131 -9.022 -0.215 1.00 51.88 93 GLU A CA 1
ATOM 758 C C . GLU A 1 93 ? 8.380 -8.341 0.925 1.00 51.88 93 GLU A C 1
ATOM 760 O O . GLU A 1 93 ? 8.089 -7.149 0.960 1.00 51.88 93 GLU A O 1
ATOM 765 N N . MET A 1 94 ? 7.858 -9.200 1.801 1.00 52.50 94 MET A N 1
ATOM 766 C CA . MET A 1 94 ? 7.303 -8.786 3.076 1.00 52.50 94 MET A CA 1
ATOM 767 C C . MET A 1 94 ? 8.519 -8.558 3.964 1.00 52.50 94 MET A C 1
ATOM 769 O O . MET A 1 94 ? 8.890 -9.440 4.738 1.00 52.50 94 MET A O 1
ATOM 773 N N . ASP A 1 95 ? 9.192 -7.422 3.776 1.00 47.66 95 ASP A N 1
ATOM 774 C CA . ASP A 1 95 ? 10.326 -7.048 4.608 1.00 47.66 95 ASP A CA 1
ATOM 775 C C . ASP A 1 95 ? 9.831 -6.850 6.033 1.00 47.66 95 ASP A C 1
ATOM 777 O O . ASP A 1 95 ? 9.382 -5.784 6.465 1.00 47.66 95 ASP A O 1
ATOM 781 N N . CYS A 1 96 ? 9.924 -7.931 6.797 1.00 37.34 96 CYS A N 1
ATOM 782 C CA . CYS A 1 96 ? 10.162 -7.869 8.215 1.00 37.34 96 CYS A CA 1
ATOM 783 C C . CYS A 1 96 ? 11.460 -7.074 8.398 1.00 37.34 96 CYS A C 1
ATOM 785 O O . CYS A 1 96 ? 12.528 -7.673 8.492 1.00 37.34 96 CYS A O 1
ATOM 787 N N . TYR A 1 97 ? 11.384 -5.742 8.488 1.00 42.59 97 TYR A N 1
ATOM 788 C CA . TYR A 1 97 ? 12.480 -4.917 9.001 1.00 42.59 97 TYR A CA 1
ATOM 789 C C . TYR A 1 97 ? 12.636 -5.190 10.510 1.00 42.59 97 TYR A C 1
ATOM 791 O O . TYR A 1 97 ? 12.408 -4.347 11.378 1.00 42.59 97 TYR A O 1
ATOM 799 N N . VAL A 1 98 ? 12.979 -6.433 10.850 1.00 38.00 98 VAL A N 1
ATOM 800 C CA . VAL A 1 98 ? 13.581 -6.792 12.122 1.00 38.00 98 VAL A CA 1
ATOM 801 C C . VAL A 1 98 ? 15.054 -6.490 11.932 1.00 38.00 98 VAL A C 1
ATOM 803 O O . VAL A 1 98 ? 15.782 -7.254 11.307 1.00 38.00 98 VAL A O 1
ATOM 806 N N . ARG A 1 99 ? 15.438 -5.313 12.429 1.00 40.84 99 ARG A N 1
ATOM 807 C CA . ARG A 1 99 ? 16.803 -4.850 12.682 1.00 40.84 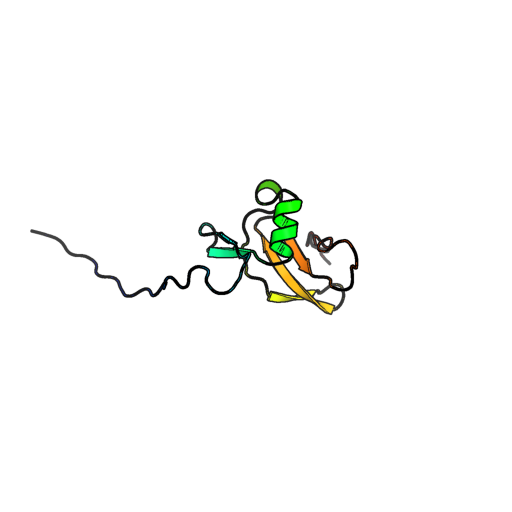99 ARG A CA 1
ATOM 808 C C . ARG A 1 99 ? 17.865 -5.944 12.512 1.00 40.84 99 ARG A C 1
ATOM 810 O O . ARG A 1 99 ? 17.967 -6.853 13.336 1.00 40.84 99 ARG A O 1
ATOM 817 N N . ARG A 1 100 ? 18.746 -5.783 11.528 1.00 44.94 100 ARG A N 1
ATOM 818 C CA . ARG A 1 100 ? 20.140 -6.170 11.739 1.00 44.94 100 ARG A CA 1
ATOM 819 C C . ARG A 1 100 ? 20.817 -5.002 12.433 1.00 44.94 100 ARG A C 1
ATOM 821 O O . ARG A 1 100 ? 21.330 -4.091 11.794 1.00 44.94 100 ARG A O 1
ATOM 828 N N . ASP A 1 101 ? 20.721 -5.024 13.758 1.00 44.41 101 ASP A N 1
ATOM 829 C CA . ASP A 1 101 ? 21.623 -4.270 14.616 1.00 44.41 101 ASP A CA 1
ATOM 830 C C . ASP A 1 101 ? 23.068 -4.629 14.215 1.00 44.41 101 ASP A C 1
ATOM 832 O O . ASP A 1 101 ? 23.415 -5.811 14.096 1.00 44.41 101 ASP A O 1
ATOM 836 N N . GLY A 1 102 ? 23.875 -3.601 13.964 1.00 35.62 102 GLY A N 1
ATOM 837 C CA . GLY A 1 102 ? 25.332 -3.658 14.032 1.00 35.62 102 GLY A CA 1
ATOM 838 C C . GLY A 1 102 ? 25.784 -3.028 15.336 1.00 35.62 102 GLY A C 1
ATOM 839 O O . GLY A 1 102 ? 25.233 -1.953 15.667 1.00 35.62 102 GLY A O 1
#